Protein AF-A0A3R6R913-F1 (afdb_monomer)

Foldseek 3Di:
DDPVVVVVLVVLLLLLLVVLCVVVVHDSVVSVVLCVVFPLVVCSVVCPPVCVVDDSVVSNVVSVVRVVVVVVD

Radius of gyration: 12.08 Å; Cα contacts (8 Å, |Δi|>4): 46; chains: 1; bounding box: 34×23×24 Å

Structure (mmCIF, N/CA/C/O backbone):
data_AF-A0A3R6R913-F1
#
_entry.id   AF-A0A3R6R913-F1
#
loop_
_atom_site.group_PDB
_atom_site.id
_atom_site.type_symbol
_atom_site.label_atom_id
_atom_site.label_alt_id
_atom_site.label_comp_id
_atom_site.label_asym_id
_atom_site.label_entity_id
_atom_site.label_seq_id
_atom_site.pdbx_PDB_ins_code
_atom_site.Cartn_x
_atom_site.Cartn_y
_atom_site.Cartn_z
_atom_site.occupancy
_atom_site.B_iso_or_equiv
_atom_site.auth_seq_id
_atom_site.auth_comp_id
_atom_site.auth_asym_id
_atom_site.auth_atom_id
_atom_site.pdbx_PDB_model_num
ATOM 1 N N . MET A 1 1 ? 19.088 -8.708 -11.356 1.00 48.00 1 MET A N 1
ATOM 2 C CA . MET A 1 1 ? 18.127 -7.623 -11.049 1.00 48.00 1 MET A CA 1
ATOM 3 C C . MET A 1 1 ? 18.925 -6.339 -10.867 1.00 48.00 1 MET A C 1
ATOM 5 O O . MET A 1 1 ? 19.952 -6.399 -10.209 1.00 48.00 1 MET A O 1
ATOM 9 N N . SER A 1 2 ? 18.546 -5.233 -11.513 1.00 50.62 2 SER A N 1
ATOM 10 C CA . SER A 1 2 ? 19.294 -3.969 -11.445 1.00 50.62 2 SER A CA 1
ATOM 11 C C . SER A 1 2 ? 18.839 -3.118 -10.253 1.00 50.62 2 SER A C 1
ATOM 13 O O . SER A 1 2 ? 17.644 -3.001 -9.986 1.00 50.62 2 SER A O 1
ATOM 15 N N . GLN A 1 3 ? 19.796 -2.498 -9.563 1.00 62.66 3 GLN A N 1
ATOM 16 C CA . GLN A 1 3 ? 19.604 -1.645 -8.378 1.00 62.66 3 GLN A CA 1
ATOM 17 C C . GLN A 1 3 ? 18.566 -0.517 -8.594 1.00 62.66 3 GLN A C 1
ATOM 19 O O . GLN A 1 3 ? 17.838 -0.136 -7.681 1.00 62.66 3 GLN A O 1
ATOM 24 N N . ALA A 1 4 ? 18.435 -0.034 -9.836 1.00 60.66 4 ALA A N 1
ATOM 25 C CA . ALA A 1 4 ? 17.456 0.979 -10.230 1.00 60.66 4 ALA A CA 1
ATOM 26 C C . ALA A 1 4 ? 15.994 0.542 -10.006 1.00 60.66 4 ALA A C 1
ATOM 28 O O . ALA A 1 4 ? 15.157 1.364 -9.641 1.00 60.66 4 ALA A O 1
ATOM 29 N N . ASN A 1 5 ? 15.678 -0.747 -10.171 1.00 75.25 5 ASN A N 1
ATOM 30 C CA . ASN A 1 5 ? 14.314 -1.257 -9.992 1.00 75.25 5 ASN A CA 1
ATOM 31 C C . ASN A 1 5 ? 13.890 -1.246 -8.510 1.00 75.25 5 ASN A C 1
ATOM 33 O O . ASN A 1 5 ? 12.730 -1.010 -8.184 1.00 75.25 5 ASN A O 1
ATOM 37 N N . GLU A 1 6 ? 14.839 -1.454 -7.596 1.00 83.56 6 GLU A N 1
ATOM 38 C CA . GLU A 1 6 ? 14.563 -1.438 -6.158 1.00 83.56 6 GLU A CA 1
ATOM 39 C C . GLU A 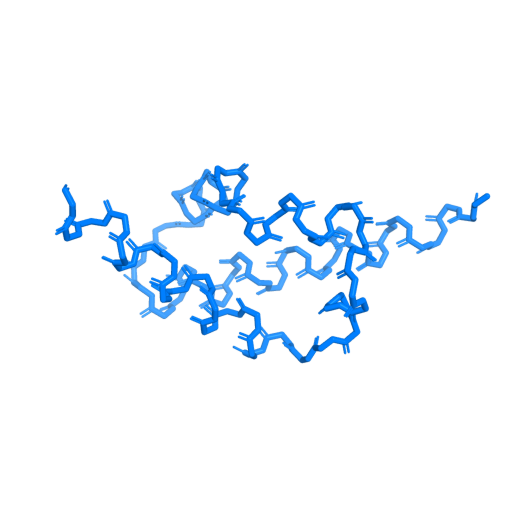1 6 ? 14.317 -0.019 -5.645 1.00 83.56 6 GLU A C 1
ATOM 41 O O . GLU A 1 6 ? 13.354 0.198 -4.913 1.00 83.56 6 GLU A O 1
ATOM 46 N N . ILE A 1 7 ? 15.111 0.964 -6.085 1.00 89.75 7 ILE A N 1
ATOM 47 C CA . ILE A 1 7 ? 14.922 2.376 -5.711 1.00 89.75 7 ILE A CA 1
ATOM 48 C C . ILE A 1 7 ? 13.542 2.876 -6.158 1.00 89.75 7 ILE A C 1
ATOM 50 O O . ILE A 1 7 ? 12.822 3.491 -5.370 1.00 89.75 7 ILE A O 1
ATOM 54 N N . LEU A 1 8 ? 13.131 2.558 -7.389 1.00 90.19 8 LEU A N 1
ATOM 55 C CA . LEU A 1 8 ? 11.814 2.939 -7.909 1.00 90.19 8 LEU A CA 1
ATOM 56 C C . LEU A 1 8 ? 10.669 2.333 -7.088 1.00 90.19 8 LEU A C 1
ATOM 58 O O . LEU A 1 8 ? 9.673 3.009 -6.814 1.00 90.19 8 LEU A O 1
ATOM 62 N N . LEU A 1 9 ? 10.823 1.082 -6.648 1.00 90.75 9 LEU A N 1
ATOM 63 C CA . LEU A 1 9 ? 9.838 0.416 -5.802 1.00 90.75 9 LEU A CA 1
ATOM 64 C C . LEU A 1 9 ? 9.757 1.062 -4.410 1.00 90.75 9 LEU A C 1
ATOM 66 O O . LEU A 1 9 ? 8.657 1.311 -3.920 1.00 90.75 9 LEU A O 1
ATOM 70 N N . GLN A 1 10 ? 10.894 1.429 -3.810 1.00 93.44 10 GLN A N 1
ATOM 71 C CA . GLN A 1 10 ? 10.919 2.157 -2.533 1.00 93.44 10 GLN A CA 1
ATOM 72 C C . GLN A 1 10 ? 10.262 3.541 -2.645 1.00 93.44 10 GLN A C 1
ATOM 74 O O . GLN A 1 10 ? 9.458 3.922 -1.792 1.00 93.44 10 GLN A O 1
ATOM 79 N N . MET A 1 11 ? 10.522 4.280 -3.729 1.00 95.19 11 MET A N 1
ATOM 80 C CA . MET A 1 11 ? 9.847 5.557 -3.997 1.00 95.19 11 MET A CA 1
ATOM 81 C C . MET A 1 11 ? 8.337 5.379 -4.179 1.00 95.19 11 MET A C 1
ATOM 83 O O . MET A 1 11 ? 7.547 6.229 -3.765 1.00 95.19 11 MET A O 1
ATOM 87 N N . LYS A 1 12 ? 7.907 4.272 -4.793 1.00 95.06 12 LYS A N 1
ATOM 88 C CA . LYS A 1 12 ? 6.487 3.934 -4.907 1.00 95.06 12 LYS A CA 1
ATOM 89 C C . LYS A 1 12 ? 5.862 3.669 -3.537 1.00 95.06 12 LYS A C 1
ATOM 91 O O . LYS A 1 12 ? 4.805 4.225 -3.254 1.00 95.06 12 LYS A O 1
ATOM 96 N N . TYR A 1 13 ? 6.529 2.914 -2.665 1.00 96.69 13 TYR A N 1
ATOM 97 C CA . TYR A 1 13 ? 6.061 2.692 -1.292 1.00 96.69 13 TYR A CA 1
ATOM 98 C C . TYR A 1 13 ? 5.891 4.001 -0.533 1.00 96.69 13 TYR A C 1
ATOM 100 O O . TYR A 1 13 ? 4.833 4.228 0.048 1.00 96.69 13 TYR A O 1
ATOM 108 N N . ALA A 1 14 ? 6.876 4.900 -0.604 1.00 97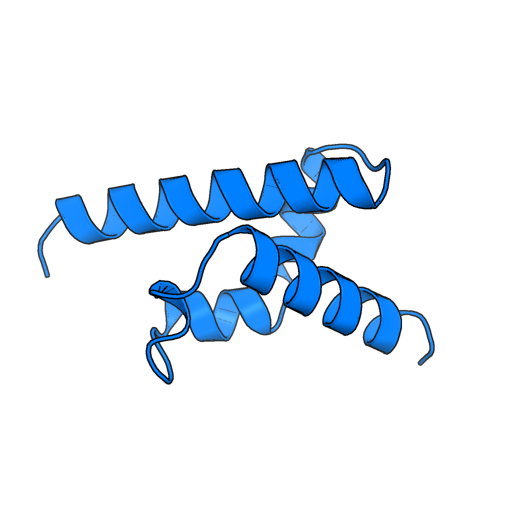.44 14 ALA A N 1
ATOM 109 C CA . ALA A 1 14 ? 6.789 6.207 0.040 1.00 97.44 14 ALA A CA 1
ATOM 110 C C . ALA A 1 14 ? 5.550 6.998 -0.418 1.00 97.44 14 ALA A C 1
ATOM 112 O O . ALA A 1 14 ? 4.835 7.558 0.412 1.00 97.44 14 ALA A O 1
ATOM 113 N N . ARG A 1 15 ? 5.246 6.996 -1.724 1.00 97.94 15 ARG A N 1
ATOM 114 C CA . ARG A 1 15 ? 4.052 7.661 -2.275 1.00 97.94 15 ARG A CA 1
ATOM 115 C C . ARG A 1 15 ? 2.749 7.041 -1.768 1.00 97.94 15 ARG A C 1
ATOM 117 O O . ARG A 1 15 ? 1.852 7.781 -1.369 1.00 97.94 15 ARG A O 1
ATOM 124 N N . ILE A 1 16 ? 2.668 5.711 -1.727 1.00 98.12 16 ILE A N 1
ATOM 125 C CA . ILE A 1 16 ? 1.498 4.989 -1.204 1.00 98.12 16 ILE A CA 1
ATOM 126 C C . ILE A 1 16 ? 1.298 5.304 0.282 1.00 98.12 16 ILE A C 1
ATOM 128 O O . ILE A 1 16 ? 0.200 5.684 0.675 1.00 98.12 16 ILE A O 1
ATOM 132 N N . ILE A 1 17 ? 2.355 5.222 1.097 1.00 98.38 17 ILE A N 1
ATOM 133 C CA . ILE A 1 17 ? 2.303 5.502 2.541 1.00 98.38 17 ILE A CA 1
ATOM 134 C C . ILE A 1 17 ? 1.828 6.934 2.801 1.00 98.38 17 ILE A C 1
ATOM 136 O O . ILE A 1 17 ? 0.927 7.144 3.610 1.00 98.38 17 ILE A O 1
ATOM 140 N N . MET A 1 18 ? 2.390 7.920 2.096 1.00 98.31 18 MET A N 1
ATOM 141 C CA . MET A 1 18 ? 2.006 9.325 2.260 1.00 98.31 18 MET A CA 1
ATOM 142 C C . MET A 1 18 ? 0.554 9.580 1.844 1.00 98.31 18 MET A C 1
ATOM 144 O O . MET A 1 18 ? -0.171 10.283 2.548 1.00 98.31 18 MET A O 1
ATOM 148 N N . GLY A 1 19 ? 0.114 9.003 0.723 1.00 98.31 19 GLY A N 1
ATOM 149 C CA . GLY A 1 19 ? -1.266 9.130 0.257 1.00 98.31 19 GLY A CA 1
ATOM 150 C C . GLY A 1 19 ? -2.269 8.450 1.189 1.00 98.31 19 GLY A C 1
ATOM 151 O O . GLY A 1 19 ? -3.300 9.036 1.510 1.00 98.31 19 GLY A O 1
ATOM 152 N N . PHE A 1 20 ? -1.934 7.261 1.687 1.00 98.44 20 PHE A N 1
ATOM 153 C CA . PHE A 1 20 ? -2.719 6.526 2.677 1.00 98.44 20 PHE A CA 1
ATOM 154 C C . PHE A 1 20 ? -2.856 7.298 3.992 1.00 98.44 20 PHE A C 1
ATOM 156 O O . PHE A 1 20 ? -3.973 7.533 4.451 1.00 98.44 20 PHE A O 1
ATOM 163 N N . SER A 1 21 ? -1.737 7.771 4.553 1.00 98.38 21 SER A N 1
ATOM 164 C CA . SER A 1 21 ? -1.735 8.591 5.769 1.00 98.38 21 SER A CA 1
ATOM 165 C C . SER A 1 21 ? -2.581 9.848 5.618 1.00 98.38 21 SER A C 1
ATOM 167 O O . SER A 1 21 ? -3.356 10.173 6.513 1.00 98.38 21 SER A O 1
ATOM 169 N N . LYS A 1 22 ? -2.479 10.524 4.467 1.00 98.31 22 LYS A N 1
ATOM 170 C CA . LYS A 1 22 ? -3.276 11.718 4.174 1.00 98.31 22 LYS A CA 1
ATOM 171 C C . LYS A 1 22 ? -4.772 11.410 4.107 1.00 98.31 22 LYS A C 1
ATOM 173 O O . LYS A 1 22 ? -5.556 12.178 4.646 1.00 98.31 22 LYS A O 1
ATOM 178 N N . ARG A 1 23 ? -5.175 10.317 3.448 1.00 97.62 23 ARG A N 1
ATOM 179 C CA . ARG A 1 23 ? -6.597 9.961 3.282 1.00 97.62 23 ARG A CA 1
ATOM 180 C C . ARG A 1 23 ? -7.264 9.493 4.577 1.00 97.62 23 ARG A C 1
ATOM 182 O O . ARG A 1 23 ? -8.461 9.692 4.718 1.00 97.62 23 ARG A O 1
ATOM 189 N N . LEU A 1 24 ? -6.512 8.888 5.496 1.00 96.56 24 LEU A N 1
ATOM 190 C CA . LEU A 1 24 ? -7.019 8.461 6.807 1.00 96.56 24 LEU A CA 1
ATOM 191 C C . LEU A 1 24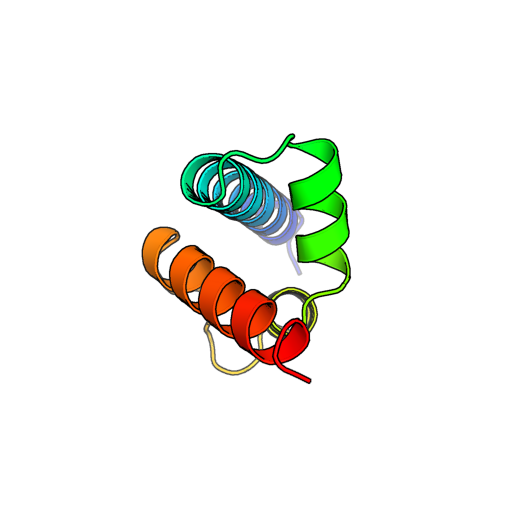 ? -6.777 9.478 7.932 1.00 96.56 24 LEU A C 1
ATOM 193 O O . LEU A 1 24 ? -7.097 9.182 9.078 1.00 96.56 24 LEU A O 1
ATOM 197 N N . GLU A 1 25 ? -6.173 10.630 7.627 1.00 97.56 25 GLU A N 1
ATOM 198 C CA . GLU A 1 25 ? -5.800 11.656 8.613 1.00 97.56 25 GLU A CA 1
ATOM 199 C C . GLU A 1 25 ? -4.963 11.099 9.785 1.00 97.56 25 GLU A C 1
ATOM 201 O O . GLU A 1 25 ? -5.115 11.483 10.944 1.00 97.56 25 GLU A O 1
ATOM 206 N N . ILE A 1 26 ? -4.043 10.178 9.477 1.00 96.94 26 ILE A N 1
ATOM 207 C CA . ILE A 1 26 ? -3.122 9.565 10.445 1.00 96.94 26 ILE A CA 1
ATOM 208 C C . ILE A 1 26 ? -1.684 10.026 10.220 1.00 96.94 26 ILE A C 1
ATOM 210 O O . ILE A 1 26 ? -1.275 10.375 9.111 1.00 96.94 26 ILE A O 1
ATOM 214 N N . ASP A 1 27 ? -0.869 9.946 11.271 1.00 96.81 27 ASP A N 1
ATOM 215 C CA . ASP A 1 27 ? 0.551 10.254 11.162 1.00 96.81 27 ASP A CA 1
ATOM 216 C C . ASP A 1 27 ? 1.285 9.288 10.204 1.00 96.81 27 ASP A C 1
ATOM 218 O O . ASP A 1 27 ? 0.903 8.126 10.011 1.00 96.81 27 ASP A O 1
ATOM 222 N N . SER A 1 28 ? 2.371 9.770 9.598 1.00 94.25 28 SER A N 1
ATOM 223 C CA . SER A 1 28 ? 3.148 9.007 8.615 1.00 94.25 28 SER A CA 1
ATOM 224 C C . SER A 1 28 ? 3.847 7.782 9.207 1.00 94.25 28 SER A C 1
ATOM 226 O O . SER A 1 28 ? 4.002 6.781 8.509 1.00 94.25 28 SER A O 1
ATOM 228 N N . ARG A 1 29 ? 4.223 7.787 10.495 1.00 96.75 29 ARG A N 1
ATOM 229 C CA . ARG A 1 29 ? 4.790 6.605 11.171 1.00 96.75 29 ARG A CA 1
ATOM 230 C C . ARG A 1 29 ? 3.725 5.534 11.385 1.00 96.75 29 ARG A C 1
ATOM 232 O O . ARG A 1 29 ? 4.032 4.349 11.259 1.00 96.75 29 ARG A O 1
ATOM 239 N N . ARG A 1 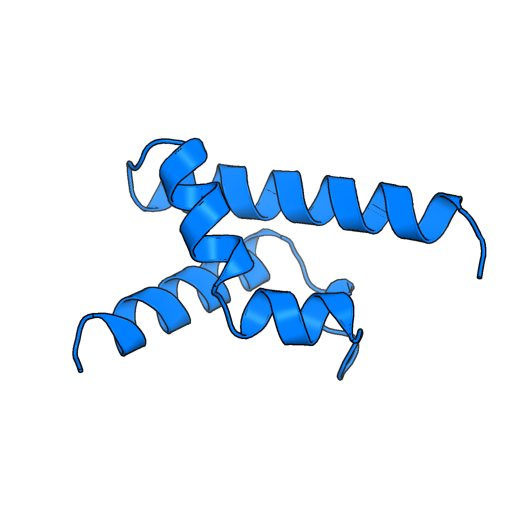30 ? 2.485 5.914 11.701 1.00 97.06 30 ARG A N 1
ATOM 240 C CA . ARG A 1 30 ? 1.354 4.979 11.771 1.00 97.06 30 ARG A CA 1
ATOM 241 C C . ARG A 1 30 ? 1.034 4.412 10.392 1.00 97.06 30 ARG A C 1
ATOM 243 O O . ARG A 1 30 ? 0.925 3.194 10.280 1.00 97.06 30 ARG A O 1
ATOM 250 N N . GLY A 1 31 ? 0.977 5.247 9.354 1.00 97.88 31 GLY A N 1
ATOM 251 C CA . GLY A 1 31 ? 0.798 4.788 7.971 1.00 97.88 31 GLY A CA 1
ATOM 252 C C . GLY A 1 31 ? 1.895 3.824 7.515 1.00 97.88 31 GLY A C 1
ATOM 253 O O . GLY A 1 31 ? 1.596 2.780 6.947 1.00 97.88 31 GLY A O 1
ATOM 254 N N . LEU A 1 32 ? 3.156 4.115 7.851 1.00 98.00 32 LEU A N 1
ATOM 255 C CA . LEU A 1 32 ? 4.306 3.249 7.575 1.00 98.00 32 LEU A CA 1
ATOM 256 C C . LEU A 1 32 ? 4.137 1.855 8.194 1.00 98.00 32 LEU A C 1
ATOM 258 O O . LEU A 1 32 ? 4.324 0.849 7.511 1.00 98.00 32 LEU A O 1
ATOM 262 N N . ARG A 1 33 ? 3.780 1.788 9.485 1.00 97.62 33 ARG A N 1
ATOM 263 C CA . ARG A 1 33 ? 3.565 0.508 10.180 1.00 97.62 33 ARG A CA 1
ATOM 264 C C . ARG A 1 33 ? 2.436 -0.293 9.539 1.00 97.62 33 ARG A C 1
ATOM 266 O O . ARG A 1 33 ? 2.627 -1.473 9.260 1.00 97.62 33 ARG A O 1
ATOM 273 N N . LEU A 1 34 ? 1.301 0.357 9.277 1.00 97.44 34 LEU A N 1
ATOM 274 C CA . LEU A 1 34 ? 0.137 -0.281 8.657 1.00 97.44 34 LEU A CA 1
ATOM 275 C C . LEU A 1 34 ? 0.464 -0.806 7.256 1.00 97.44 34 LEU A C 1
ATOM 277 O O . LEU A 1 34 ? 0.127 -1.943 6.938 1.00 97.44 34 LEU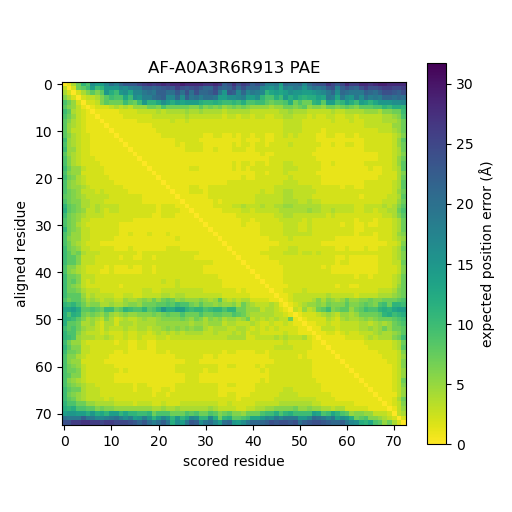 A O 1
ATOM 281 N N . PHE A 1 35 ? 1.195 -0.031 6.451 1.00 98.00 35 PHE A N 1
ATOM 282 C CA . PHE A 1 35 ? 1.641 -0.468 5.132 1.00 98.00 35 PHE A CA 1
ATOM 283 C C . PHE A 1 35 ? 2.518 -1.723 5.209 1.00 98.00 35 PHE A C 1
ATOM 285 O O . PHE A 1 35 ? 2.245 -2.695 4.515 1.00 98.00 35 PHE A O 1
ATOM 292 N N . TYR A 1 36 ? 3.530 -1.768 6.078 1.00 96.81 36 TYR A N 1
ATOM 293 C CA . TYR A 1 36 ? 4.409 -2.944 6.168 1.00 96.81 36 TYR A CA 1
ATOM 294 C C . TYR A 1 36 ? 3.738 -4.199 6.746 1.00 96.81 36 TYR A C 1
ATOM 296 O O . TYR A 1 36 ? 4.232 -5.307 6.534 1.00 96.81 36 TYR A O 1
ATOM 304 N N . GLN A 1 37 ? 2.617 -4.044 7.450 1.00 96.25 37 GLN A N 1
ATOM 305 C CA . GLN A 1 37 ? 1.784 -5.151 7.934 1.00 96.25 37 GLN A CA 1
ATOM 306 C C . GLN A 1 37 ? 0.705 -5.575 6.925 1.00 96.25 37 GLN A C 1
ATOM 308 O O . GLN A 1 37 ? 0.000 -6.561 7.162 1.00 96.25 37 GLN A O 1
ATOM 313 N N . SER A 1 38 ? 0.575 -4.850 5.810 1.00 96.75 38 SER A N 1
ATOM 314 C CA . SER A 1 38 ? -0.447 -5.110 4.803 1.00 96.75 38 SER A CA 1
ATOM 315 C C . SER A 1 38 ? -0.127 -6.319 3.928 1.00 96.75 38 SER A C 1
ATOM 317 O O . SER A 1 38 ? 1.034 -6.675 3.693 1.00 96.75 38 SER A O 1
ATOM 319 N N . ASP A 1 39 ? -1.174 -6.948 3.411 1.00 96.06 39 ASP A N 1
ATOM 320 C CA . ASP A 1 39 ? -1.046 -7.968 2.379 1.00 96.06 39 ASP A CA 1
ATOM 321 C C . ASP A 1 39 ? -0.666 -7.321 1.047 1.00 96.06 39 ASP A C 1
ATOM 323 O O . ASP A 1 39 ? 0.182 -7.863 0.335 1.00 96.06 39 ASP A O 1
ATOM 327 N N . LEU A 1 40 ? -1.143 -6.101 0.779 1.00 95.81 40 LEU A N 1
ATOM 328 C CA . LEU A 1 40 ? -0.713 -5.295 -0.362 1.00 95.81 40 LEU A CA 1
ATOM 329 C C . LEU A 1 40 ? 0.816 -5.158 -0.449 1.00 95.81 40 LEU A C 1
ATOM 331 O O . LEU A 1 40 ? 1.394 -5.355 -1.518 1.00 95.81 40 LEU A O 1
ATOM 335 N N . TYR A 1 41 ? 1.499 -4.880 0.666 1.00 96.19 41 TYR A N 1
ATOM 336 C CA . TYR A 1 41 ? 2.964 -4.820 0.700 1.00 96.19 41 TYR A CA 1
ATOM 337 C C . TYR A 1 41 ? 3.608 -6.152 0.297 1.00 96.19 41 TYR A C 1
ATOM 339 O O . TYR A 1 41 ? 4.572 -6.161 -0.474 1.00 96.19 41 TYR A O 1
ATOM 347 N N . LYS A 1 42 ? 3.077 -7.287 0.771 1.00 94.19 42 LYS A N 1
ATOM 348 C CA . LYS A 1 42 ? 3.597 -8.617 0.410 1.00 94.19 42 LYS A CA 1
ATOM 349 C C . LYS A 1 42 ? 3.465 -8.859 -1.091 1.00 94.19 42 LYS A C 1
ATOM 351 O O . LYS A 1 42 ? 4.431 -9.307 -1.708 1.00 94.19 42 LYS A O 1
ATOM 356 N N . VAL A 1 43 ? 2.311 -8.523 -1.670 1.00 93.31 43 VAL A N 1
ATOM 357 C CA . VAL A 1 43 ? 2.033 -8.689 -3.105 1.00 93.31 43 VAL A CA 1
ATOM 358 C C . VAL A 1 43 ? 2.939 -7.776 -3.940 1.00 93.31 43 VAL A C 1
ATOM 360 O O . VAL A 1 43 ? 3.566 -8.246 -4.891 1.00 93.31 43 VAL A O 1
ATOM 363 N N . LEU A 1 44 ? 3.107 -6.507 -3.544 1.00 92.50 44 LEU A N 1
ATOM 364 C CA . LEU A 1 44 ? 4.004 -5.561 -4.220 1.00 92.50 44 LEU A CA 1
ATOM 365 C C . LEU A 1 44 ? 5.469 -6.013 -4.164 1.00 92.50 44 LEU A C 1
ATOM 367 O O . LEU A 1 44 ? 6.159 -6.001 -5.184 1.00 92.50 44 LEU A O 1
ATOM 371 N N . ARG A 1 45 ? 5.940 -6.460 -2.993 1.00 91.31 45 ARG A N 1
ATOM 372 C CA . ARG A 1 45 ? 7.313 -6.950 -2.797 1.00 91.31 45 ARG A CA 1
ATOM 373 C C . ARG A 1 45 ? 7.597 -8.203 -3.619 1.00 91.31 45 ARG A C 1
ATOM 375 O O . ARG A 1 45 ? 8.699 -8.343 -4.141 1.00 91.31 45 ARG A O 1
ATOM 382 N N . GLN A 1 46 ? 6.623 -9.104 -3.724 1.00 89.56 46 GLN A N 1
ATOM 383 C CA . GLN A 1 46 ? 6.742 -10.344 -4.496 1.00 89.56 46 GLN A CA 1
ATOM 384 C C . GLN A 1 46 ? 6.451 -10.146 -5.992 1.00 89.56 46 GLN A C 1
ATOM 386 O O . GLN A 1 46 ? 6.624 -11.083 -6.764 1.00 89.56 46 GLN A O 1
ATOM 391 N N . LYS A 1 47 ? 6.048 -8.932 -6.406 1.00 85.12 47 LYS A N 1
ATOM 392 C CA . LYS A 1 47 ? 5.678 -8.573 -7.786 1.00 85.12 47 LYS A CA 1
ATOM 393 C C . LYS A 1 47 ? 4.611 -9.497 -8.379 1.00 85.12 47 LYS A C 1
ATOM 395 O O . LYS A 1 47 ? 4.621 -9.787 -9.571 1.00 85.12 47 LYS A O 1
ATOM 400 N N . ILE A 1 48 ? 3.682 -9.953 -7.544 1.00 83.62 48 ILE A N 1
ATOM 401 C CA . ILE A 1 48 ? 2.605 -10.844 -7.976 1.00 83.62 48 ILE A CA 1
ATOM 402 C C . ILE A 1 48 ? 1.626 -10.053 -8.853 1.00 83.62 48 ILE A C 1
ATOM 404 O O . ILE A 1 48 ? 1.163 -8.985 -8.456 1.00 83.62 48 ILE A O 1
ATOM 408 N N . GLY A 1 49 ? 1.309 -10.583 -10.038 1.00 77.38 49 GLY A N 1
ATOM 409 C CA . GLY A 1 49 ? 0.235 -10.073 -10.900 1.00 77.38 49 GLY A CA 1
ATOM 410 C C . GLY A 1 49 ? 0.428 -8.645 -11.414 1.00 77.38 49 GLY A C 1
ATOM 411 O O . GLY A 1 49 ? -0.559 -7.950 -11.624 1.00 77.38 49 GLY A O 1
ATOM 412 N N . ASP A 1 50 ? 1.674 -8.180 -11.549 1.00 84.44 50 ASP A N 1
ATOM 413 C CA . ASP A 1 50 ? 2.024 -6.845 -12.062 1.00 84.44 50 ASP A CA 1
ATOM 414 C C . ASP A 1 50 ? 1.347 -5.661 -11.350 1.00 84.44 50 ASP A C 1
ATOM 416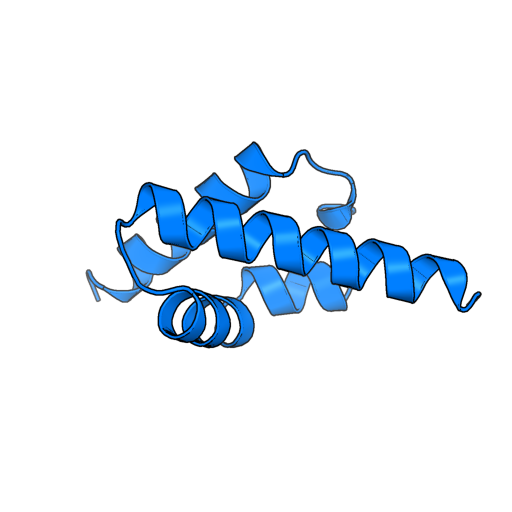 O O . ASP A 1 50 ? 1.370 -4.531 -11.837 1.00 84.44 50 ASP A O 1
ATOM 420 N N . ILE A 1 51 ? 0.832 -5.861 -10.130 1.00 84.94 51 ILE A N 1
ATOM 421 C CA . ILE A 1 51 ? 0.117 -4.807 -9.393 1.00 84.94 51 ILE A CA 1
ATOM 422 C C . ILE A 1 51 ? 1.001 -3.590 -9.075 1.00 84.94 51 ILE A C 1
ATOM 424 O O . ILE A 1 51 ? 0.517 -2.482 -8.869 1.00 84.94 51 ILE A O 1
ATOM 428 N N . HIS A 1 52 ? 2.323 -3.775 -9.074 1.00 83.88 52 HIS A N 1
ATOM 429 C CA . HIS A 1 52 ? 3.303 -2.710 -8.886 1.00 83.88 52 HIS A CA 1
ATOM 430 C C . HIS A 1 52 ? 3.337 -1.709 -10.056 1.00 83.88 52 HIS A C 1
ATOM 432 O O . HIS A 1 52 ? 3.831 -0.593 -9.881 1.00 83.88 52 HIS A O 1
ATOM 438 N N . CYS A 1 53 ? 2.775 -2.068 -11.213 1.00 87.69 53 CYS A N 1
ATOM 439 C CA . CYS A 1 53 ? 2.591 -1.186 -12.365 1.00 87.69 53 CYS A CA 1
ATOM 440 C C . CYS A 1 53 ? 1.327 -0.319 -12.257 1.00 87.69 53 CYS A C 1
ATOM 442 O O . CYS A 1 53 ? 1.191 0.654 -12.996 1.00 87.69 53 CYS A O 1
ATOM 444 N N . LEU A 1 54 ? 0.410 -0.636 -11.336 1.00 92.38 54 LEU A N 1
ATOM 445 C CA . LEU A 1 54 ? -0.831 0.117 -11.165 1.00 92.38 54 LEU A CA 1
ATOM 446 C C . LEU A 1 54 ? -0.574 1.492 -10.536 1.00 92.38 54 LEU A C 1
ATOM 448 O O . LEU A 1 54 ? 0.431 1.729 -9.855 1.00 92.38 54 LEU A O 1
ATOM 452 N N . GLY A 1 55 ? -1.499 2.420 -10.783 1.00 94.75 55 GLY A N 1
ATOM 453 C CA . GLY A 1 55 ? -1.405 3.796 -10.301 1.00 94.75 55 GLY A CA 1
ATOM 454 C C . GLY A 1 55 ? -1.377 3.891 -8.7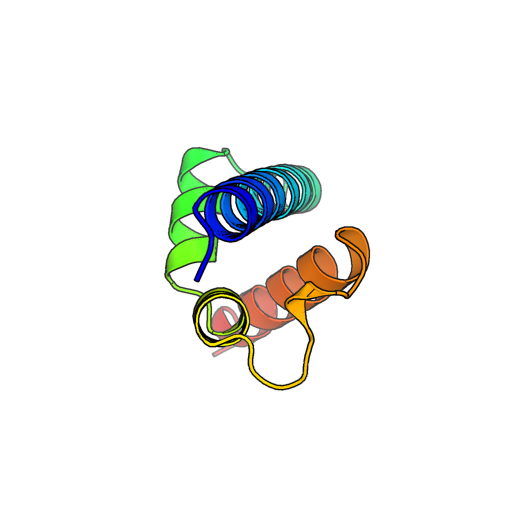75 1.00 94.75 55 GLY A C 1
ATOM 455 O O . GLY A 1 55 ? -1.970 3.076 -8.072 1.00 94.75 55 GLY A O 1
ATOM 456 N N . ASP A 1 56 ? -0.709 4.919 -8.249 1.00 96.88 56 ASP A N 1
ATOM 457 C CA . ASP A 1 56 ? -0.545 5.074 -6.798 1.00 96.88 56 ASP A CA 1
ATOM 458 C C . ASP A 1 56 ? -1.896 5.229 -6.083 1.00 96.88 56 ASP A C 1
ATOM 460 O O . ASP A 1 56 ? -2.102 4.610 -5.047 1.00 96.88 56 ASP A O 1
ATOM 464 N N . ASN A 1 57 ? -2.842 5.982 -6.663 1.00 97.56 57 ASN A N 1
ATOM 465 C CA . ASN A 1 57 ? -4.191 6.141 -6.106 1.00 97.56 57 ASN A CA 1
ATOM 466 C C . ASN A 1 57 ? -4.925 4.804 -5.965 1.00 97.56 57 ASN A C 1
ATOM 468 O O . ASN A 1 57 ? -5.493 4.555 -4.911 1.00 97.56 57 ASN A O 1
ATOM 472 N N . TYR A 1 58 ? -4.846 3.939 -6.981 1.00 96.88 58 TYR A N 1
ATOM 473 C CA . TYR A 1 58 ? -5.458 2.611 -6.940 1.00 96.88 58 TYR A CA 1
ATOM 474 C C . TYR A 1 58 ? -4.895 1.783 -5.778 1.00 96.88 58 TYR A C 1
ATOM 476 O O . TYR A 1 58 ? -5.637 1.211 -4.992 1.00 96.88 58 TYR A O 1
ATOM 484 N N . LEU A 1 59 ? -3.570 1.772 -5.617 1.00 97.50 59 LEU A N 1
ATOM 485 C CA . LEU A 1 59 ? -2.916 1.022 -4.542 1.00 97.50 59 LEU A CA 1
ATOM 486 C C . LEU A 1 59 ? -3.216 1.604 -3.156 1.00 97.50 59 LEU A C 1
ATOM 488 O O . LEU A 1 59 ? -3.302 0.865 -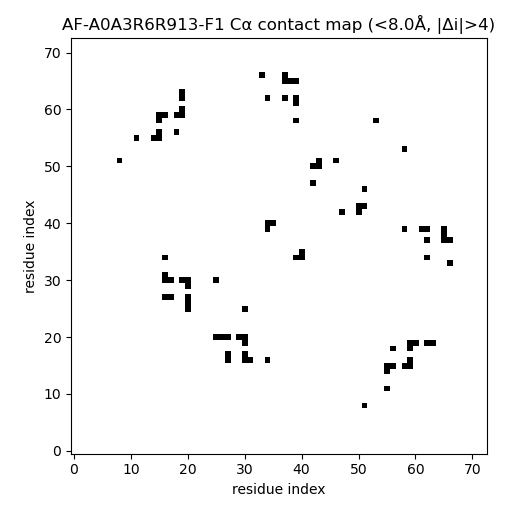2.180 1.00 97.50 59 LEU A O 1
ATOM 492 N N . ILE A 1 60 ? -3.395 2.921 -3.059 1.00 98.44 60 ILE A N 1
ATOM 493 C CA . ILE A 1 60 ? -3.859 3.565 -1.828 1.00 98.44 60 ILE A CA 1
ATOM 494 C C . ILE A 1 60 ? -5.292 3.122 -1.504 1.00 98.44 60 ILE A C 1
ATOM 496 O O . ILE A 1 60 ? -5.567 2.811 -0.348 1.00 98.44 60 ILE A O 1
ATOM 500 N N . ASP A 1 61 ? -6.184 3.067 -2.496 1.00 98.00 61 ASP A N 1
ATOM 501 C CA . ASP A 1 61 ? -7.560 2.590 -2.314 1.00 98.00 61 ASP A CA 1
ATOM 502 C C . ASP A 1 61 ? -7.598 1.128 -1.852 1.00 98.00 61 ASP A C 1
ATOM 504 O O . ASP A 1 61 ? -8.258 0.823 -0.859 1.00 98.00 61 ASP A O 1
ATOM 508 N N . GLU A 1 62 ? -6.814 0.244 -2.475 1.00 97.38 62 GLU A N 1
ATOM 509 C CA . GLU A 1 62 ? -6.669 -1.154 -2.037 1.00 97.38 62 GLU A CA 1
ATOM 510 C C . GLU A 1 62 ? -6.189 -1.258 -0.583 1.00 97.38 62 GLU A C 1
ATOM 512 O O . GLU A 1 62 ? -6.730 -2.035 0.203 1.00 97.38 62 GLU A O 1
ATOM 517 N N . LEU A 1 63 ? -5.214 -0.433 -0.187 1.00 97.75 63 LEU A N 1
ATOM 518 C CA . LEU A 1 63 ? -4.707 -0.417 1.186 1.00 97.75 63 LEU A CA 1
ATOM 519 C C . LEU A 1 63 ? -5.764 0.056 2.195 1.00 97.75 63 LEU A C 1
ATOM 521 O O . LEU A 1 63 ? -5.841 -0.476 3.303 1.00 97.75 63 LEU A O 1
ATOM 525 N N . ILE A 1 64 ? -6.589 1.042 1.828 1.00 97.81 64 ILE A N 1
ATOM 526 C CA . ILE A 1 64 ? -7.709 1.518 2.655 1.00 97.81 64 ILE A CA 1
ATOM 527 C C . ILE A 1 64 ? -8.768 0.426 2.796 1.00 97.81 64 ILE A C 1
ATOM 529 O O . ILE A 1 64 ? -9.242 0.181 3.906 1.00 97.81 64 ILE A O 1
ATOM 533 N N . ILE A 1 65 ? -9.110 -0.252 1.700 1.00 97.25 65 ILE A N 1
ATOM 534 C CA . ILE A 1 65 ? -10.060 -1.369 1.702 1.00 97.25 65 ILE A CA 1
ATOM 535 C C . ILE A 1 65 ? -9.547 -2.497 2.602 1.00 97.25 65 ILE A C 1
ATOM 537 O O . ILE A 1 65 ? -10.294 -3.005 3.438 1.00 97.25 65 ILE A O 1
ATOM 541 N N . GLU A 1 66 ? -8.274 -2.875 2.471 1.00 97.19 66 GLU A N 1
ATOM 542 C CA . GLU A 1 66 ? -7.643 -3.891 3.316 1.00 97.19 66 GLU A CA 1
ATOM 543 C C . GLU A 1 66 ? -7.687 -3.495 4.799 1.00 97.19 66 GLU A C 1
ATOM 545 O O . GLU A 1 66 ? -8.087 -4.295 5.648 1.00 97.19 66 GLU A O 1
ATOM 550 N N . TYR A 1 67 ? -7.329 -2.248 5.112 1.00 95.94 67 TYR A N 1
ATOM 551 C CA . TYR A 1 67 ? -7.370 -1.715 6.471 1.00 95.94 67 TYR A CA 1
ATOM 552 C C . TYR A 1 67 ? -8.787 -1.744 7.060 1.00 95.94 67 TYR A C 1
ATOM 554 O O . TYR A 1 67 ? -8.974 -2.208 8.184 1.00 95.94 67 TYR A O 1
ATOM 562 N N . ALA A 1 68 ? -9.794 -1.304 6.301 1.00 95.31 68 ALA A N 1
ATOM 563 C CA . ALA A 1 68 ? -11.189 -1.317 6.735 1.00 95.31 68 ALA A CA 1
ATOM 564 C C . ALA A 1 68 ? -11.693 -2.745 7.000 1.00 95.31 68 ALA A C 1
ATOM 566 O O . ALA A 1 68 ? -12.326 -2.990 8.026 1.00 95.31 68 ALA A O 1
ATOM 567 N N . ARG A 1 69 ? -11.348 -3.706 6.130 1.00 95.06 69 ARG A N 1
ATOM 568 C CA . ARG A 1 69 ? -11.674 -5.130 6.322 1.00 95.06 69 ARG A CA 1
ATOM 569 C C . ARG A 1 69 ? -11.048 -5.705 7.592 1.00 95.06 69 ARG A C 1
ATOM 571 O O . ARG A 1 69 ? -11.700 -6.484 8.274 1.00 95.06 69 ARG A O 1
ATOM 578 N N . LYS A 1 70 ? -9.812 -5.313 7.922 1.00 90.19 70 LYS A N 1
ATOM 579 C CA . LYS A 1 70 ? -9.105 -5.763 9.135 1.00 90.19 70 LYS A CA 1
ATOM 580 C C . LYS A 1 70 ? -9.615 -5.116 10.428 1.00 90.19 70 LYS A C 1
ATOM 582 O O . LYS A 1 70 ? -9.387 -5.682 11.486 1.00 90.19 70 LYS A O 1
ATOM 587 N N . GLN A 1 71 ? -10.274 -3.955 10.364 1.00 79.44 71 GLN A N 1
ATOM 588 C CA . GLN A 1 71 ? -10.871 -3.300 11.540 1.00 79.44 71 GLN A CA 1
ATOM 589 C C . GLN A 1 71 ? -12.311 -3.739 11.837 1.00 79.44 71 GLN A C 1
ATOM 591 O O . GLN A 1 71 ? -1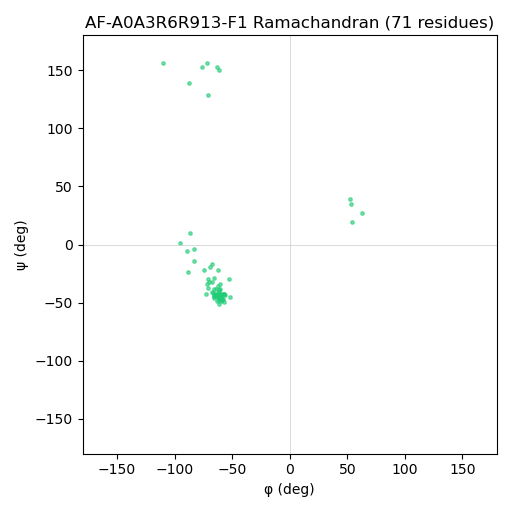2.767 -3.579 12.964 1.00 79.44 71 GLN A O 1
ATOM 596 N N . GLY A 1 72 ? -13.036 -4.243 10.837 1.00 59.84 72 GLY A N 1
ATOM 597 C CA . GLY A 1 72 ? -14.391 -4.780 11.001 1.00 59.84 72 GLY A CA 1
ATOM 598 C C . GLY A 1 72 ? -14.444 -6.261 11.394 1.00 59.84 72 GLY A C 1
ATOM 599 O O . GLY A 1 72 ? -15.521 -6.848 11.315 1.00 59.84 72 GLY A O 1
ATOM 600 N N . ALA A 1 73 ? -13.301 -6.856 11.746 1.00 49.78 73 ALA A N 1
ATOM 601 C CA . ALA A 1 73 ? -13.136 -8.256 12.131 1.00 49.78 73 ALA A CA 1
ATOM 602 C C . ALA A 1 73 ? -12.778 -8.384 13.616 1.00 49.78 73 ALA A C 1
ATOM 604 O O . ALA A 1 73 ? -12.065 -7.488 14.125 1.00 49.78 73 ALA A O 1
#

Mean predicted aligned error: 4.07 Å

Solvent-accessible surface area (backbone atoms only — not comparable to full-atom values): 4178 Å² total; per-residue (Å²): 136,64,72,68,63,55,54,55,50,52,55,48,49,53,52,31,31,53,52,38,11,61,76,70,76,45,56,61,70,59,26,45,54,52,45,73,71,34,67,64,45,53,38,48,74,67,52,52,88,57,56,68,76,53,57,58,66,58,56,26,50,52,49,50,52,52,52,52,58,64,69,77,102

Sequence (73 aa):
MSQANEILLQMKYARIIMGFSKRLEIDSRRGLRLFYQSDLYKVLRQKIGDIHCLGDNYLIDELIIEYARKQGA

pLDDT: mean 90.81, std 11.99, range [48.0, 98.44]

Secondary structure (DSSP, 8-state):
--HHHHHHHHHHHHHHHHHHHHHTT--HHHHHHHHHTSHHHHHHHHTGGGGGGS-HHHHHHHHHHHHHHHH--